Protein AF-K1T3F2-F1 (afdb_monomer_lite)

Organism: NCBI:txid408170

Secondary structure (DSSP, 8-state):
--------PPPP----PPPPPHHHHS--SEE-TTSPEE-GGG-EE-------HHHHH--GGGG--

Foldseek 3Di:
DDDDDDDDDDDDDDDDDDDQDVVNVPAFPDQDPVRWTHHPPRDIDDDDDDDDPCVVPDDPVVVDD

pLDDT: mean 70.54, std 15.88, range [40.0, 92.5]

Sequence (65 aa):
MKNTKKKNGAAAKGKGRAALSAQQTIPYLSMHPDGVCKLPGGLYTKTVEYEDINYSVASTEDQTA

Structure (mmCIF, N/CA/C/O backbone):
data_AF-K1T3F2-F1
#
_entry.id   AF-K1T3F2-F1
#
loop_
_atom_site.group_PDB
_atom_site.id
_atom_site.type_symbol
_atom_site.label_atom_id
_atom_site.label_alt_id
_atom_site.label_comp_id
_atom_site.label_asym_id
_atom_site.label_entity_id
_atom_site.label_seq_id
_atom_site.pdbx_PDB_ins_code
_atom_site.Cartn_x
_atom_site.Cartn_y
_atom_site.Cartn_z
_atom_site.occupancy
_atom_site.B_iso_or_equiv
_atom_site.auth_seq_id
_atom_site.auth_comp_id
_atom_site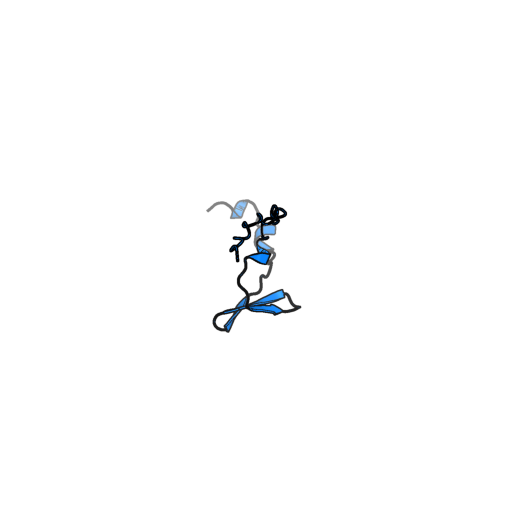.auth_asym_id
_atom_site.auth_atom_id
_atom_site.pdbx_PDB_model_num
ATOM 1 N N . MET A 1 1 ? -19.911 9.706 63.645 1.00 41.75 1 MET A N 1
ATOM 2 C CA . MET A 1 1 ? -19.130 8.571 63.091 1.00 41.75 1 MET A CA 1
ATOM 3 C C . MET A 1 1 ? -18.104 9.128 62.108 1.00 41.75 1 MET A C 1
ATOM 5 O O . MET A 1 1 ? -18.418 10.089 61.423 1.00 41.75 1 MET A O 1
ATOM 9 N N . LYS A 1 2 ? -16.855 8.647 62.145 1.00 40.00 2 LYS A N 1
ATOM 10 C CA . LYS A 1 2 ? -15.678 9.291 61.528 1.00 40.00 2 LYS A CA 1
ATOM 11 C C . LYS A 1 2 ? -15.577 8.951 60.028 1.00 40.00 2 LYS A C 1
ATOM 13 O O . LYS A 1 2 ? -15.499 7.775 59.690 1.00 40.00 2 LYS A O 1
ATOM 18 N N . ASN A 1 3 ? -15.537 9.964 59.156 1.00 42.94 3 ASN A N 1
ATOM 19 C CA . ASN A 1 3 ? -15.292 9.818 57.714 1.00 42.94 3 ASN A CA 1
ATOM 20 C C . ASN A 1 3 ? -13.836 9.409 57.444 1.00 42.94 3 ASN A C 1
ATOM 22 O O . ASN A 1 3 ? -12.912 10.174 57.720 1.00 42.94 3 ASN A O 1
ATOM 26 N N . THR A 1 4 ? -13.618 8.239 56.845 1.00 46.38 4 THR A N 1
ATOM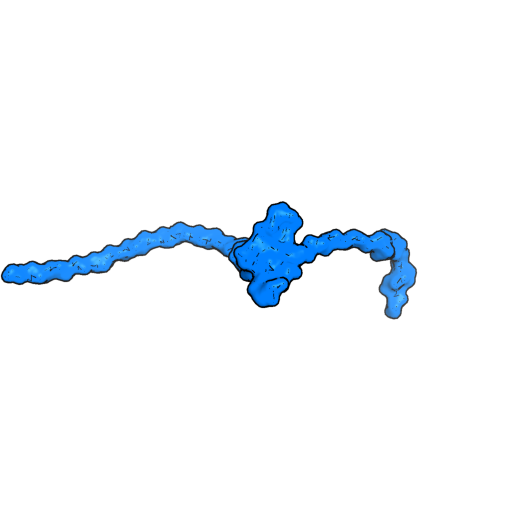 27 C CA . THR A 1 4 ? -12.293 7.774 56.416 1.00 46.38 4 THR A CA 1
ATOM 28 C C . THR A 1 4 ? -12.108 7.966 54.909 1.00 46.38 4 THR A C 1
ATOM 30 O O . THR A 1 4 ? -12.615 7.222 54.075 1.00 46.38 4 THR A O 1
ATOM 33 N N . LYS A 1 5 ? -11.339 9.002 54.558 1.00 48.56 5 LYS A N 1
ATOM 34 C CA . LYS A 1 5 ? -10.860 9.307 53.202 1.00 48.56 5 LYS A CA 1
ATOM 35 C C . LYS A 1 5 ? -9.871 8.215 52.761 1.00 48.56 5 LYS A C 1
ATOM 37 O O . LYS A 1 5 ? -8.765 8.135 53.296 1.00 48.56 5 LYS A O 1
ATOM 42 N N . LYS A 1 6 ? -10.259 7.354 51.813 1.00 47.62 6 LYS A N 1
ATOM 43 C CA . LYS A 1 6 ? -9.383 6.308 51.253 1.00 47.62 6 LYS A CA 1
ATOM 44 C C . LYS A 1 6 ? -8.393 6.947 50.267 1.00 47.62 6 LYS A C 1
ATOM 46 O O . LYS A 1 6 ? -8.797 7.651 49.349 1.00 47.62 6 LYS A O 1
ATOM 51 N N . LYS A 1 7 ? -7.095 6.748 50.519 1.00 47.72 7 LYS A N 1
ATOM 52 C CA . LYS A 1 7 ? -5.963 7.290 49.750 1.00 47.72 7 LYS A CA 1
ATOM 53 C C . LYS A 1 7 ? -5.846 6.602 48.381 1.00 47.72 7 LYS A C 1
ATOM 55 O O . LYS A 1 7 ? -5.961 5.382 48.299 1.00 47.72 7 LYS A O 1
ATOM 60 N N . ASN A 1 8 ? -5.568 7.396 47.346 1.00 49.50 8 ASN A N 1
ATOM 61 C CA . ASN A 1 8 ? -5.284 6.959 45.979 1.00 49.50 8 ASN A CA 1
ATOM 62 C C . ASN A 1 8 ? -4.021 6.083 45.951 1.00 49.50 8 ASN A C 1
ATOM 64 O O . ASN A 1 8 ? -2.916 6.577 46.172 1.00 49.50 8 ASN A O 1
ATOM 68 N N . GLY A 1 9 ? -4.191 4.785 45.699 1.00 42.62 9 GLY A N 1
ATOM 69 C CA . GLY A 1 9 ? -3.090 3.860 45.441 1.00 42.62 9 GLY A CA 1
ATOM 70 C C . GLY A 1 9 ? -2.587 4.034 44.011 1.00 42.62 9 GLY A C 1
ATOM 71 O O . GLY A 1 9 ? -3.367 3.937 43.068 1.00 42.62 9 GLY A O 1
ATOM 72 N N . ALA A 1 10 ? -1.295 4.323 43.866 1.00 54.91 10 ALA A N 1
ATOM 73 C CA . ALA A 1 10 ? -0.606 4.460 42.590 1.00 54.91 10 ALA A CA 1
ATOM 74 C C . ALA A 1 10 ? -0.801 3.208 41.714 1.00 54.91 10 ALA A C 1
ATOM 76 O O . ALA A 1 10 ? -0.416 2.104 42.099 1.00 54.91 10 ALA A O 1
ATOM 77 N N . ALA A 1 11 ? -1.409 3.388 40.539 1.00 54.53 11 ALA A N 1
ATOM 78 C CA . ALA A 1 11 ? -1.558 2.332 39.549 1.00 54.53 11 ALA A CA 1
ATOM 79 C C . ALA A 1 11 ? -0.193 1.993 38.926 1.00 54.53 11 ALA A C 1
ATOM 81 O O . ALA A 1 11 ? 0.626 2.864 38.642 1.00 54.53 11 ALA A O 1
ATOM 82 N N . ALA A 1 12 ? 0.035 0.693 38.776 1.00 54.44 12 ALA A N 1
ATOM 83 C CA . ALA A 1 12 ? 1.299 0.041 38.477 1.00 54.44 12 ALA A CA 1
ATOM 84 C C . ALA A 1 12 ? 2.035 0.553 37.222 1.00 54.44 12 ALA A C 1
ATOM 86 O O . ALA A 1 12 ? 1.427 0.853 36.197 1.00 54.44 12 ALA A O 1
ATOM 87 N N . LYS A 1 13 ? 3.377 0.543 37.316 1.00 55.50 13 LYS A N 1
ATOM 88 C CA . LYS A 1 13 ? 4.367 0.645 36.226 1.00 55.50 13 LYS A CA 1
ATOM 89 C C . LYS A 1 13 ? 3.843 0.013 34.928 1.00 55.50 13 LYS A C 1
ATOM 91 O O . LYS A 1 13 ? 3.722 -1.208 34.831 1.00 55.50 13 LYS A O 1
ATOM 96 N N . GLY A 1 14 ? 3.565 0.853 33.931 1.00 53.88 14 GLY A N 1
ATOM 97 C CA . GLY A 1 14 ? 3.201 0.413 32.590 1.00 53.88 14 GLY A CA 1
ATOM 98 C C . GLY A 1 14 ? 4.326 -0.422 31.986 1.00 53.88 14 GLY A C 1
ATOM 99 O O . GLY A 1 14 ? 5.453 0.048 31.850 1.00 53.88 14 GLY A O 1
ATOM 100 N N . LYS A 1 15 ? 4.017 -1.675 31.645 1.00 57.75 15 LYS A N 1
ATOM 101 C CA . LYS A 1 15 ? 4.864 -2.527 30.806 1.00 57.75 15 LYS A CA 1
ATOM 102 C C . LYS A 1 15 ? 5.156 -1.747 29.523 1.00 57.75 15 LYS A C 1
ATOM 104 O O . LYS A 1 15 ? 4.213 -1.265 28.899 1.00 57.75 15 LYS A O 1
ATOM 109 N N . GLY A 1 16 ? 6.436 -1.573 29.189 1.00 59.16 16 GLY A N 1
ATOM 110 C CA . GLY A 1 16 ? 6.876 -0.806 28.026 1.00 59.16 16 GLY A CA 1
ATOM 111 C C . GLY A 1 16 ? 6.094 -1.227 26.788 1.00 59.16 16 GLY A C 1
ATOM 112 O O . GLY A 1 16 ? 6.210 -2.364 26.337 1.00 59.16 16 GLY A O 1
ATOM 11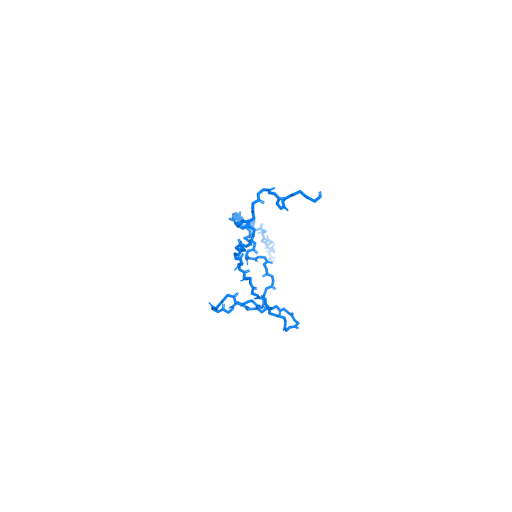3 N N . ARG A 1 17 ? 5.240 -0.330 26.285 1.00 62.97 17 ARG A N 1
ATOM 114 C CA . ARG A 1 17 ? 4.575 -0.521 24.999 1.00 62.97 17 ARG A CA 1
ATOM 115 C C . ARG A 1 17 ? 5.689 -0.603 23.963 1.00 62.97 17 ARG A C 1
ATOM 117 O O . ARG A 1 17 ? 6.439 0.359 23.815 1.00 62.97 17 ARG A O 1
ATOM 124 N N . ALA A 1 18 ? 5.815 -1.750 23.297 1.00 69.94 18 ALA A N 1
ATOM 125 C CA . ALA A 1 18 ? 6.627 -1.851 22.094 1.00 69.94 18 ALA A CA 1
ATOM 126 C C . ALA A 1 18 ? 6.240 -0.698 21.156 1.00 69.94 18 ALA A C 1
ATOM 128 O O . ALA A 1 18 ? 5.055 -0.353 21.070 1.00 69.94 18 ALA A O 1
ATOM 129 N N . ALA A 1 19 ? 7.234 -0.068 20.526 1.00 68.31 19 ALA A N 1
ATOM 130 C CA . ALA A 1 19 ? 6.983 0.983 19.550 1.00 68.31 19 ALA A CA 1
ATOM 131 C C . ALA A 1 19 ? 5.999 0.446 18.506 1.00 68.31 19 ALA A C 1
ATOM 133 O O . ALA A 1 19 ? 6.178 -0.665 18.004 1.00 68.31 19 ALA A O 1
ATOM 134 N N . LEU A 1 20 ? 4.930 1.203 18.253 1.00 66.75 20 LEU A N 1
ATOM 135 C CA . LEU A 1 20 ? 3.910 0.790 17.300 1.00 66.75 20 LEU A CA 1
ATOM 136 C C . LEU A 1 20 ? 4.574 0.646 15.929 1.00 66.75 20 LEU A C 1
ATOM 138 O O . LEU A 1 20 ? 5.258 1.569 15.483 1.00 66.75 20 LEU A O 1
ATOM 142 N N . SER A 1 21 ? 4.422 -0.509 15.283 1.00 71.50 21 SER A N 1
ATOM 143 C CA . SER A 1 21 ? 4.976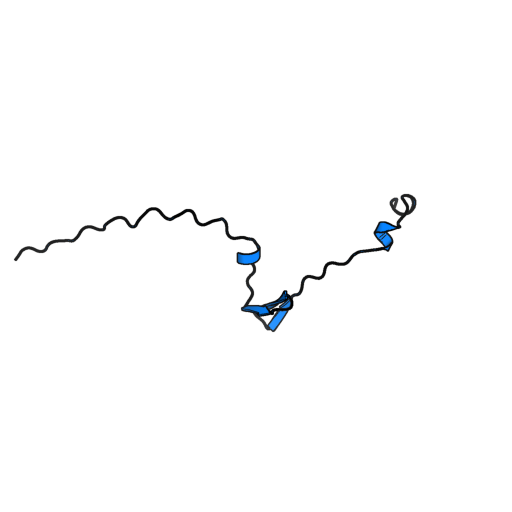 -0.703 13.944 1.00 71.50 21 SER A CA 1
ATOM 144 C C . SER A 1 21 ? 4.284 0.237 12.955 1.00 71.50 21 SER A C 1
ATOM 146 O O . SER A 1 21 ? 3.140 0.642 13.169 1.00 71.50 21 SER A O 1
ATOM 148 N N . ALA A 1 22 ? 4.937 0.567 11.839 1.00 58.06 22 ALA A N 1
ATOM 149 C CA . ALA A 1 22 ? 4.314 1.381 10.794 1.00 58.06 22 ALA A CA 1
ATOM 150 C C . ALA A 1 22 ? 2.973 0.769 10.337 1.00 58.06 22 ALA A C 1
ATOM 152 O O . ALA A 1 22 ? 1.987 1.484 10.165 1.00 58.06 22 ALA A O 1
ATOM 153 N N . GLN A 1 23 ? 2.889 -0.565 10.278 1.00 61.69 23 GLN A N 1
ATOM 154 C CA . GLN A 1 23 ? 1.659 -1.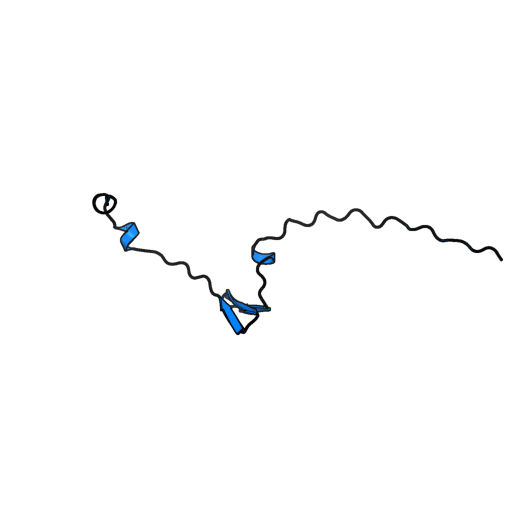308 9.980 1.00 61.69 23 GLN A CA 1
ATOM 155 C C . GLN A 1 23 ? 0.548 -1.086 11.022 1.00 61.69 23 GLN A C 1
ATOM 157 O O . GLN A 1 23 ? -0.627 -1.135 10.673 1.00 61.69 23 GLN A O 1
ATOM 162 N N . GLN A 1 24 ? 0.898 -0.804 12.282 1.00 63.62 24 GLN A N 1
ATOM 163 C CA . GLN A 1 24 ? -0.047 -0.434 13.344 1.00 63.62 24 GLN A CA 1
ATOM 164 C C . GLN A 1 24 ? -0.477 1.041 13.284 1.00 63.62 24 GLN A C 1
ATOM 166 O O . GLN A 1 24 ? -1.400 1.427 13.999 1.00 63.62 24 GLN A O 1
ATOM 171 N N . THR A 1 25 ? 0.176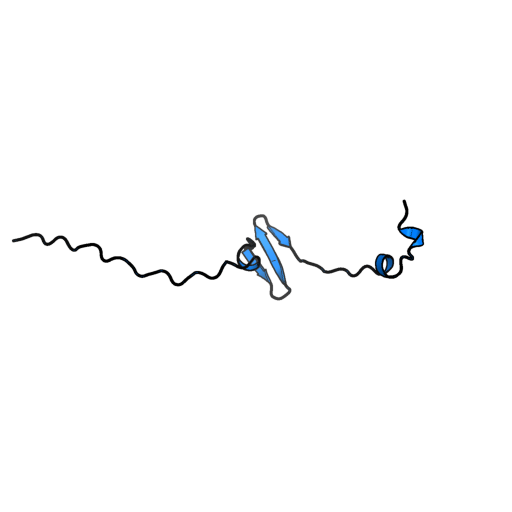 1.866 12.459 1.00 61.47 25 THR A N 1
ATOM 172 C CA . THR A 1 25 ? -0.125 3.302 12.316 1.00 61.47 25 THR A CA 1
ATOM 173 C C . THR A 1 25 ? -0.867 3.666 11.036 1.00 61.47 25 THR A C 1
ATOM 175 O O . THR A 1 25 ? -1.340 4.794 10.936 1.00 61.47 25 THR A O 1
ATOM 178 N N . ILE A 1 26 ? -1.004 2.749 10.070 1.00 68.56 26 ILE A N 1
ATOM 179 C CA . ILE A 1 26 ? -1.747 3.020 8.832 1.00 68.56 26 ILE A CA 1
ATOM 180 C C . ILE A 1 26 ? -3.250 3.052 9.161 1.00 68.56 26 ILE A C 1
ATOM 182 O O . ILE A 1 26 ? -3.799 2.023 9.560 1.00 68.56 26 ILE A O 1
ATOM 186 N N . PRO A 1 27 ? -3.946 4.193 8.996 1.00 74.00 27 PRO A N 1
ATOM 187 C CA . PRO A 1 27 ? -5.364 4.294 9.310 1.00 74.00 27 PRO A CA 1
ATOM 188 C C . PRO A 1 27 ? -6.203 3.678 8.183 1.00 74.00 27 PRO A C 1
ATOM 190 O O . PRO A 1 27 ? -6.628 4.370 7.262 1.00 74.00 27 PRO A O 1
ATOM 193 N N . TYR A 1 28 ? -6.456 2.373 8.258 1.00 84.00 28 TYR A N 1
ATOM 194 C CA . TYR A 1 28 ? -7.420 1.675 7.405 1.00 84.00 28 TYR A CA 1
ATOM 195 C C . TYR A 1 28 ? -8.663 1.257 8.206 1.00 84.00 28 TYR A C 1
ATOM 197 O O . TYR A 1 28 ? -8.599 1.006 9.406 1.00 84.00 28 TYR A O 1
ATOM 205 N N . LEU A 1 29 ? -9.815 1.190 7.539 1.00 89.56 29 LEU A N 1
ATOM 206 C CA . LEU A 1 29 ? -11.076 0.682 8.087 1.00 89.56 29 LEU A CA 1
ATOM 207 C C . LEU A 1 29 ? -11.083 -0.850 8.146 1.00 89.56 29 LEU A C 1
ATOM 209 O O . LEU A 1 29 ? -11.546 -1.435 9.120 1.00 89.56 29 LEU A O 1
ATOM 213 N N . SER A 1 30 ? -10.588 -1.498 7.089 1.00 88.81 30 SER A N 1
ATOM 214 C CA . SER A 1 30 ? -10.443 -2.953 7.012 1.00 88.81 30 SER A CA 1
ATOM 215 C C . SER A 1 30 ? -9.308 -3.336 6.068 1.00 88.81 30 SER A C 1
ATOM 217 O O . SER A 1 30 ? -9.127 -2.699 5.031 1.00 88.81 30 SER A O 1
ATOM 219 N N . MET A 1 31 ? -8.574 -4.391 6.411 1.00 88.44 31 MET A N 1
ATOM 220 C CA . MET A 1 31 ? -7.636 -5.057 5.510 1.00 88.44 31 MET A CA 1
ATOM 221 C C . MET A 1 31 ? -8.289 -6.349 5.020 1.00 88.44 31 MET A C 1
ATOM 223 O O . MET A 1 31 ? -8.780 -7.142 5.824 1.00 88.44 31 MET A O 1
ATOM 227 N N . HIS A 1 32 ? -8.348 -6.529 3.707 1.00 89.12 32 HIS A N 1
ATOM 228 C CA . HIS A 1 32 ? -8.874 -7.730 3.076 1.00 89.12 32 HIS A CA 1
ATOM 229 C C . HIS A 1 32 ? -7.803 -8.838 3.049 1.00 89.12 32 HIS A C 1
ATOM 231 O O . HIS A 1 32 ? -6.609 -8.531 3.074 1.00 89.12 32 HIS A O 1
ATOM 237 N N . PRO A 1 33 ? -8.197 -10.127 2.987 1.00 87.69 33 PRO A N 1
ATOM 238 C CA . PRO A 1 33 ? -7.250 -11.249 2.963 1.00 87.69 33 PRO A CA 1
ATOM 239 C C . PRO A 1 33 ? -6.239 -11.217 1.806 1.00 87.69 33 PRO A C 1
ATOM 241 O O . PRO A 1 33 ? -5.184 -11.832 1.897 1.00 87.69 33 PRO A O 1
ATOM 244 N N . ASP A 1 34 ? -6.556 -10.504 0.726 1.00 87.62 34 ASP A N 1
ATOM 245 C CA . ASP A 1 34 ? -5.713 -10.311 -0.457 1.00 87.62 34 ASP A CA 1
ATOM 246 C C . ASP A 1 34 ? -4.737 -9.121 -0.336 1.00 87.62 34 ASP A C 1
ATOM 248 O O . ASP A 1 34 ? -4.059 -8.767 -1.306 1.00 87.62 34 ASP A O 1
ATOM 252 N N . GLY A 1 35 ? -4.676 -8.488 0.840 1.00 85.44 35 GLY A N 1
ATOM 253 C CA . GLY A 1 35 ? -3.789 -7.366 1.144 1.00 85.44 35 GLY A CA 1
ATOM 254 C C . GLY A 1 35 ? -4.338 -5.990 0.757 1.00 85.44 35 GLY A C 1
ATOM 255 O O . GLY A 1 35 ? -3.649 -4.990 0.965 1.00 85.44 35 GLY A O 1
ATOM 256 N N . VAL A 1 36 ? -5.563 -5.896 0.225 1.00 91.06 36 VAL A N 1
ATOM 257 C CA . VAL A 1 36 ? -6.192 -4.601 -0.075 1.00 91.06 36 VAL A CA 1
ATOM 258 C C . VAL A 1 36 ? -6.635 -3.919 1.219 1.00 91.06 36 VAL A C 1
ATOM 260 O O . VAL A 1 36 ? -7.335 -4.507 2.044 1.00 91.06 36 VAL A O 1
ATOM 263 N N . CYS A 1 37 ? -6.286 -2.647 1.388 1.00 91.69 37 CYS A N 1
ATOM 264 C CA . CYS A 1 37 ? -6.735 -1.831 2.513 1.00 91.69 37 CYS A CA 1
ATOM 265 C C . CYS A 1 37 ? -7.884 -0.915 2.089 1.00 91.69 37 CYS A C 1
ATOM 267 O O . CYS A 1 37 ? -7.785 -0.189 1.101 1.00 91.69 37 CYS A O 1
ATOM 269 N N . LYS A 1 38 ? -8.966 -0.899 2.867 1.00 91.75 38 LYS A N 1
ATOM 270 C CA . LYS A 1 38 ? -10.051 0.077 2.742 1.00 91.75 38 LYS A CA 1
ATOM 271 C C . LYS A 1 38 ? -9.753 1.280 3.625 1.00 91.75 38 LYS A C 1
ATOM 273 O O . LYS A 1 38 ? -9.574 1.120 4.829 1.00 91.75 38 LYS A O 1
ATOM 278 N N . LEU A 1 39 ? -9.771 2.477 3.063 1.00 90.31 39 LEU A N 1
ATOM 279 C CA . LEU A 1 39 ? -9.597 3.739 3.778 1.00 90.31 39 LEU A CA 1
ATOM 280 C C . LEU A 1 39 ? -10.946 4.474 3.933 1.00 90.31 39 LEU A C 1
ATOM 282 O O . LEU A 1 39 ? -11.939 4.122 3.281 1.00 90.31 39 LEU A O 1
ATOM 286 N N . PRO A 1 40 ? -11.025 5.500 4.799 1.00 91.12 40 PRO A N 1
ATOM 287 C CA . PRO A 1 40 ? -12.164 6.415 4.830 1.00 91.12 40 PRO A CA 1
ATOM 288 C C . PRO A 1 40 ? -12.426 7.074 3.466 1.00 91.12 40 PRO A C 1
ATOM 290 O O . PRO A 1 40 ? -11.530 7.211 2.639 1.00 91.12 40 PRO A O 1
ATOM 293 N N . GLY A 1 41 ? -13.672 7.490 3.227 1.00 92.00 41 GLY A N 1
ATOM 294 C CA . GLY A 1 41 ? -14.058 8.151 1.973 1.00 92.00 41 GLY A CA 1
ATOM 295 C C . GLY A 1 41 ? -14.268 7.207 0.784 1.00 92.00 41 GLY A C 1
ATOM 296 O O . GLY A 1 41 ? -14.380 7.673 -0.342 1.00 92.00 41 GLY A O 1
ATOM 297 N N . GLY A 1 42 ? -14.331 5.891 1.017 1.00 90.81 42 GLY A N 1
ATOM 298 C CA . GLY A 1 42 ? -14.546 4.910 -0.053 1.00 90.81 42 GLY A CA 1
ATOM 299 C C . GLY A 1 42 ? -13.302 4.642 -0.904 1.00 90.81 42 GLY A C 1
ATOM 300 O O . GLY A 1 42 ? -13.422 4.093 -1.995 1.00 90.81 42 GLY A O 1
ATOM 301 N N . LEU A 1 43 ? -12.121 5.019 -0.408 1.00 92.06 43 LEU A N 1
ATOM 302 C CA . LEU A 1 43 ? -10.839 4.774 -1.059 1.00 92.06 43 LEU A CA 1
ATOM 303 C C . LEU A 1 43 ? -10.309 3.378 -0.722 1.00 92.06 43 LEU A C 1
ATOM 305 O O . LEU A 1 43 ? -10.492 2.877 0.388 1.00 92.06 43 LEU A O 1
ATOM 309 N N . TYR A 1 44 ? -9.609 2.776 -1.677 1.00 92.50 44 TYR A N 1
ATOM 310 C CA . TYR A 1 44 ? -8.979 1.468 -1.533 1.00 92.50 44 TYR A CA 1
ATOM 311 C C . TYR A 1 44 ? -7.527 1.555 -1.998 1.00 92.50 44 TYR A C 1
ATOM 313 O O . TYR A 1 44 ? -7.242 2.194 -3.011 1.00 92.50 44 TYR A O 1
ATOM 321 N N . THR A 1 45 ? -6.612 0.930 -1.260 1.00 90.00 45 THR A N 1
ATOM 322 C CA . THR A 1 45 ? -5.180 0.924 -1.573 1.00 90.00 45 THR A CA 1
ATOM 323 C C . THR A 1 45 ? -4.633 -0.498 -1.621 1.00 90.00 45 THR A C 1
ATOM 325 O O . THR A 1 45 ? -5.027 -1.366 -0.841 1.00 90.00 45 THR A O 1
ATOM 328 N N . LYS A 1 46 ? -3.710 -0.738 -2.553 1.00 88.62 46 LYS A N 1
ATOM 329 C CA . LYS A 1 46 ? -2.931 -1.972 -2.676 1.00 88.62 46 LYS A CA 1
ATOM 330 C C . LYS A 1 46 ? -1.520 -1.582 -3.086 1.00 88.62 46 LYS A C 1
ATOM 332 O O . LYS A 1 46 ? -1.351 -0.888 -4.085 1.00 88.62 46 LYS A O 1
ATOM 337 N N . THR A 1 47 ? -0.526 -2.004 -2.317 1.00 81.19 47 THR A N 1
ATOM 338 C CA . THR A 1 47 ? 0.873 -1.859 -2.723 1.00 81.19 47 THR A CA 1
ATOM 339 C C . THR A 1 47 ? 1.189 -2.958 -3.726 1.00 81.19 47 THR A C 1
ATOM 341 O O . THR A 1 47 ? 0.898 -4.126 -3.472 1.00 81.19 47 THR A O 1
ATOM 344 N N . VAL A 1 48 ? 1.749 -2.576 -4.869 1.00 84.31 48 VAL A N 1
ATOM 345 C CA . VAL A 1 48 ? 2.233 -3.507 -5.887 1.00 84.31 48 VAL A CA 1
ATOM 346 C C . VAL A 1 48 ? 3.706 -3.210 -6.093 1.00 84.31 48 VAL A C 1
ATOM 348 O O . VAL A 1 48 ? 4.076 -2.072 -6.376 1.00 84.31 48 VAL A O 1
ATOM 351 N N . GLU A 1 49 ? 4.531 -4.229 -5.902 1.00 82.94 49 GLU A N 1
ATOM 352 C CA . GLU A 1 49 ? 5.942 -4.183 -6.256 1.00 82.94 49 GLU A CA 1
ATOM 353 C C . GLU A 1 49 ? 6.056 -4.474 -7.754 1.00 82.94 49 GLU A C 1
ATOM 355 O O . GLU A 1 49 ? 5.463 -5.432 -8.252 1.00 82.94 49 GLU A O 1
ATOM 360 N N . TYR A 1 50 ? 6.770 -3.610 -8.471 1.00 79.44 50 TYR A N 1
ATOM 361 C CA . TYR A 1 50 ? 7.063 -3.783 -9.888 1.00 79.44 50 TYR A CA 1
ATOM 362 C C . TYR A 1 50 ? 8.566 -3.960 -10.049 1.00 79.44 50 TYR A C 1
ATOM 364 O O . TYR A 1 50 ? 9.345 -3.182 -9.500 1.00 79.44 50 TYR A O 1
ATOM 372 N N . GLU A 1 51 ? 8.962 -4.963 -10.823 1.00 82.56 51 GLU A N 1
ATOM 373 C CA . GLU A 1 51 ? 10.327 -5.091 -11.316 1.00 82.56 51 GLU A CA 1
ATOM 374 C C . GLU A 1 51 ? 10.415 -4.413 -12.685 1.00 82.56 51 GLU A C 1
ATOM 376 O O . GLU A 1 51 ? 9.552 -4.619 -13.542 1.00 82.56 51 GLU A O 1
ATOM 381 N N . ASP A 1 52 ? 11.449 -3.596 -12.890 1.00 82.62 52 ASP A N 1
ATOM 382 C CA . ASP A 1 52 ? 11.704 -2.944 -14.171 1.00 82.62 52 ASP A CA 1
ATOM 383 C C . ASP A 1 52 ? 12.878 -3.622 -14.889 1.00 82.62 52 ASP A C 1
ATOM 385 O O . ASP A 1 52 ? 14.041 -3.559 -14.472 1.00 82.62 52 ASP A O 1
ATOM 389 N N . ILE A 1 53 ? 12.551 -4.287 -15.996 1.00 81.50 53 ILE A N 1
ATOM 390 C CA . ILE A 1 53 ? 13.530 -4.967 -16.843 1.00 81.50 53 ILE A CA 1
ATOM 391 C C . ILE A 1 53 ? 14.430 -3.950 -17.547 1.00 81.50 53 ILE A C 1
ATOM 393 O O . ILE A 1 53 ? 15.627 -4.196 -17.672 1.00 81.50 53 ILE A O 1
ATOM 397 N N . ASN A 1 54 ? 13.894 -2.804 -17.969 1.00 75.38 54 ASN A N 1
ATOM 398 C CA . ASN A 1 54 ? 14.635 -1.818 -18.750 1.00 75.38 54 ASN A CA 1
ATOM 399 C C . ASN A 1 54 ? 15.753 -1.182 -17.923 1.00 75.38 54 ASN A C 1
ATOM 401 O O . ASN A 1 54 ? 16.858 -1.037 -18.431 1.00 75.38 54 ASN A O 1
ATOM 405 N N . TYR A 1 55 ? 15.527 -0.898 -16.637 1.00 65.44 55 TYR A N 1
ATOM 406 C CA . TYR A 1 55 ? 16.612 -0.445 -15.752 1.00 65.44 55 TYR A CA 1
ATOM 407 C C . TYR A 1 55 ? 17.634 -1.544 -15.438 1.00 65.44 55 TYR A C 1
ATOM 409 O O . TYR A 1 55 ? 18.794 -1.237 -15.179 1.00 65.44 55 TYR A O 1
ATOM 417 N N . SER A 1 56 ? 17.231 -2.815 -15.479 1.00 66.75 56 SER A N 1
ATOM 418 C CA . SER A 1 56 ? 18.131 -3.950 -15.234 1.00 66.75 56 SER A CA 1
ATOM 419 C C . SER A 1 56 ? 19.056 -4.241 -16.421 1.00 66.75 56 SER A C 1
ATOM 421 O O . SER A 1 56 ? 20.164 -4.736 -16.225 1.00 66.75 56 SER A O 1
ATOM 423 N N . VAL A 1 57 ? 18.609 -3.946 -17.647 1.00 71.31 57 VAL A N 1
ATOM 424 C CA . VAL A 1 57 ? 19.386 -4.148 -18.886 1.00 71.31 57 VAL A CA 1
ATOM 425 C C . VAL A 1 57 ? 20.004 -2.862 -19.433 1.00 71.31 57 VAL A C 1
ATOM 427 O O . VAL A 1 57 ? 20.775 -2.939 -20.388 1.00 71.31 57 VAL A O 1
ATOM 430 N N . ALA A 1 58 ? 19.682 -1.701 -18.851 1.00 68.00 58 ALA A N 1
ATOM 431 C CA . ALA A 1 58 ? 20.252 -0.420 -19.248 1.00 68.00 58 ALA A CA 1
ATOM 432 C C . ALA A 1 58 ? 21.776 -0.453 -19.075 1.00 68.00 58 ALA A C 1
ATOM 434 O O . ALA A 1 58 ? 22.308 -0.478 -17.961 1.00 68.00 58 ALA A O 1
ATOM 435 N N . SER A 1 59 ? 22.483 -0.465 -20.202 1.00 62.28 59 SER A N 1
ATOM 436 C CA . SER A 1 59 ? 23.929 -0.290 -20.257 1.00 62.28 59 SER A CA 1
ATOM 437 C C . SER A 1 59 ? 24.321 1.093 -19.729 1.00 62.28 59 SER A C 1
ATOM 439 O O . SER A 1 59 ? 23.561 2.054 -19.828 1.00 62.28 59 SER A O 1
ATOM 441 N N . THR A 1 60 ? 25.541 1.222 -19.201 1.00 66.06 60 THR A N 1
ATOM 442 C CA . THR A 1 60 ? 26.078 2.478 -18.638 1.00 66.06 60 THR A CA 1
ATOM 443 C C . THR A 1 60 ? 26.067 3.665 -19.610 1.00 66.06 60 THR A C 1
ATOM 445 O O . THR A 1 60 ? 26.208 4.799 -19.170 1.00 66.06 60 THR A O 1
ATOM 448 N N . GLU A 1 61 ? 25.910 3.416 -20.912 1.00 65.00 61 GLU A N 1
ATOM 449 C CA . GLU A 1 61 ? 25.835 4.435 -21.966 1.00 65.00 61 GLU A CA 1
ATOM 450 C C . GLU A 1 61 ? 24.527 5.251 -21.933 1.00 65.00 61 GLU A C 1
ATOM 452 O O . GLU A 1 61 ? 24.549 6.422 -22.297 1.00 65.00 61 GLU A O 1
ATOM 457 N N . ASP A 1 62 ? 23.423 4.700 -21.409 1.00 63.41 62 ASP A N 1
ATOM 458 C CA . ASP A 1 62 ? 22.132 5.408 -21.287 1.00 63.41 62 ASP A CA 1
ATOM 459 C C . ASP A 1 62 ? 22.017 6.245 -19.990 1.00 63.41 62 ASP A C 1
ATOM 461 O O . ASP A 1 62 ? 21.025 6.941 -19.774 1.00 63.41 62 ASP A O 1
ATOM 465 N N . GLN A 1 63 ? 23.019 6.187 -19.100 1.00 60.16 63 GLN A N 1
ATOM 466 C CA . GLN A 1 63 ? 23.015 6.866 -17.791 1.00 60.16 63 GLN A CA 1
ATOM 467 C C . GLN A 1 63 ? 23.564 8.305 -17.825 1.00 60.16 63 GLN A C 1
ATOM 469 O O . GLN A 1 63 ? 23.574 8.978 -16.793 1.00 60.16 63 GLN A O 1
ATOM 474 N N . THR A 1 64 ? 24.031 8.800 -18.975 1.00 59.66 64 THR A N 1
ATOM 475 C CA . THR A 1 64 ? 24.533 10.178 -19.113 1.00 59.66 64 THR A CA 1
ATOM 476 C C . THR A 1 64 ? 23.581 11.020 -19.958 1.00 59.66 64 THR A C 1
ATOM 478 O O . THR A 1 64 ? 23.606 10.934 -21.185 1.00 59.66 64 THR A O 1
ATOM 481 N N . ALA A 1 65 ? 22.759 11.829 -19.283 1.00 60.28 65 ALA A N 1
ATOM 482 C CA . ALA A 1 65 ? 22.031 12.960 -19.861 1.00 60.28 65 ALA A CA 1
ATOM 483 C C . ALA A 1 65 ? 22.851 14.253 -19.745 1.00 60.28 65 ALA A C 1
ATOM 485 O O . ALA A 1 65 ? 23.556 14.408 -18.719 1.00 60.28 65 ALA A O 1
#

Radius of gyration: 27.16 Å; chains: 1; bounding box: 45×24×85 Å